Protein AF-C4VC94-F1 (afdb_monomer)

Radius of gyration: 19.02 Å; Cα contacts (8 Å, |Δi|>4): 34; chains: 1; bounding box: 41×20×53 Å

Mean predicted aligned error: 7.29 Å

Structure (mmCIF, N/CA/C/O backbone):
data_AF-C4VC94-F1
#
_entry.id   AF-C4VC94-F1
#
loop_
_atom_site.group_PDB
_atom_site.id
_atom_site.type_symbol
_atom_site.label_atom_id
_atom_site.label_alt_id
_atom_site.label_comp_id
_atom_site.label_asym_id
_atom_site.label_entity_id
_atom_site.label_seq_id
_atom_site.pdbx_PDB_ins_code
_atom_site.Cartn_x
_atom_site.Cartn_y
_atom_site.Cartn_z
_atom_site.occupancy
_atom_site.B_iso_or_equiv
_atom_site.auth_seq_id
_atom_site.auth_comp_id
_atom_site.auth_asym_id
_atom_site.auth_atom_id
_atom_site.pdbx_PDB_model_num
ATOM 1 N N . MET A 1 1 ? -2.262 -7.648 -24.076 1.00 49.19 1 MET A N 1
ATOM 2 C CA . MET A 1 1 ? -1.770 -7.117 -22.791 1.00 49.19 1 MET A CA 1
ATOM 3 C C . MET A 1 1 ? -0.261 -7.152 -22.903 1.00 49.19 1 MET A C 1
ATOM 5 O O . MET A 1 1 ? 0.256 -8.223 -23.182 1.00 49.19 1 MET A O 1
ATOM 9 N N . ASN A 1 2 ? 0.404 -5.997 -22.887 1.00 55.69 2 ASN A N 1
ATOM 10 C CA . ASN A 1 2 ? 1.853 -5.937 -23.084 1.00 55.69 2 ASN A CA 1
ATOM 11 C C . ASN A 1 2 ? 2.532 -6.482 -21.830 1.00 55.69 2 ASN A C 1
ATOM 13 O O . ASN A 1 2 ? 2.283 -5.973 -20.738 1.00 55.69 2 ASN A O 1
ATOM 17 N N . ASP A 1 3 ? 3.326 -7.532 -21.992 1.00 66.50 3 ASP A N 1
ATOM 18 C CA . ASP A 1 3 ? 4.008 -8.178 -20.880 1.00 66.50 3 ASP A CA 1
ATOM 19 C C . ASP A 1 3 ? 5.292 -7.411 -20.544 1.00 66.50 3 ASP A C 1
ATOM 21 O O . ASP A 1 3 ? 6.049 -7.054 -21.451 1.00 66.50 3 ASP A O 1
ATOM 25 N N . ILE A 1 4 ? 5.560 -7.159 -19.261 1.00 69.19 4 ILE A N 1
ATOM 26 C CA . ILE A 1 4 ? 6.773 -6.441 -18.824 1.00 69.19 4 ILE A CA 1
ATOM 27 C C . ILE A 1 4 ? 8.029 -7.206 -19.272 1.00 69.19 4 ILE A C 1
ATOM 29 O O . ILE A 1 4 ? 9.053 -6.590 -19.579 1.00 69.19 4 ILE A O 1
ATOM 33 N N . GLU A 1 5 ? 7.936 -8.536 -19.394 1.00 69.12 5 GLU A N 1
ATOM 34 C CA . GLU A 1 5 ? 9.011 -9.387 -19.919 1.00 69.12 5 GLU A CA 1
ATOM 35 C C . GLU A 1 5 ? 9.439 -9.000 -21.339 1.00 69.12 5 GLU A C 1
ATOM 37 O O . GLU A 1 5 ? 10.630 -9.064 -21.659 1.00 69.12 5 GLU A O 1
ATOM 42 N N . THR A 1 6 ? 8.492 -8.534 -22.161 1.00 71.44 6 THR A N 1
ATOM 43 C CA . THR A 1 6 ? 8.729 -8.161 -23.565 1.00 71.44 6 THR A CA 1
ATOM 44 C C . THR A 1 6 ? 9.391 -6.795 -23.725 1.00 71.44 6 THR A C 1
ATOM 46 O O . THR A 1 6 ? 9.851 -6.457 -24.815 1.00 71.44 6 THR A O 1
ATOM 49 N N . PHE A 1 7 ? 9.492 -6.009 -22.650 1.00 73.50 7 PHE A N 1
ATOM 50 C CA . PHE A 1 7 ? 10.122 -4.696 -22.705 1.00 73.50 7 PHE A CA 1
ATOM 51 C C . PHE A 1 7 ? 11.646 -4.804 -22.709 1.00 73.50 7 PHE A C 1
ATOM 53 O O . PHE A 1 7 ? 12.244 -5.597 -21.976 1.00 73.50 7 PHE A O 1
ATOM 60 N N . CYS A 1 8 ? 12.297 -3.944 -23.495 1.00 76.88 8 CYS A N 1
ATOM 61 C CA . CYS A 1 8 ? 13.753 -3.807 -23.525 1.00 76.88 8 CYS A CA 1
ATOM 62 C C . CYS A 1 8 ? 14.256 -3.021 -22.293 1.00 76.88 8 CYS A C 1
ATOM 64 O O . CYS A 1 8 ? 14.789 -1.919 -22.395 1.00 76.88 8 CYS A O 1
ATOM 66 N N . LEU A 1 9 ? 14.017 -3.572 -21.100 1.00 78.62 9 LEU A N 1
ATOM 67 C CA . LEU A 1 9 ? 14.456 -3.048 -19.806 1.00 78.62 9 LEU A CA 1
ATOM 68 C C . LEU A 1 9 ? 15.587 -3.910 -19.241 1.00 78.62 9 LEU A C 1
ATOM 70 O O . LEU A 1 9 ? 15.729 -5.076 -19.602 1.00 78.62 9 LEU A O 1
ATOM 74 N N . SER A 1 10 ? 16.373 -3.348 -18.319 1.00 83.38 10 SER A N 1
ATOM 75 C CA . SER A 1 10 ? 17.373 -4.142 -17.598 1.00 83.38 10 SER A CA 1
ATOM 76 C C . SER A 1 10 ? 16.698 -5.219 -16.740 1.00 83.38 10 SER A C 1
ATOM 78 O O . SER A 1 10 ? 15.624 -4.976 -16.187 1.00 83.38 10 SER A O 1
ATOM 80 N N . GLU A 1 11 ? 17.343 -6.376 -16.573 1.00 85.12 11 GLU A N 1
ATOM 81 C CA . GLU A 1 11 ? 16.818 -7.474 -15.743 1.00 85.12 11 GLU A CA 1
ATOM 82 C C . GLU A 1 11 ? 16.513 -7.029 -14.307 1.00 85.12 11 GLU A C 1
ATOM 84 O O . GLU A 1 11 ? 15.472 -7.372 -13.752 1.00 85.12 11 GLU A O 1
ATOM 89 N N . ASN A 1 12 ? 17.354 -6.164 -13.733 1.00 85.94 12 ASN A N 1
ATOM 90 C CA . ASN A 1 12 ? 17.112 -5.597 -12.406 1.00 85.94 12 ASN A CA 1
ATOM 91 C C . ASN A 1 12 ? 15.836 -4.742 -12.368 1.00 85.94 12 ASN A C 1
ATOM 93 O O . ASN A 1 12 ? 15.076 -4.815 -11.407 1.00 85.94 12 ASN A O 1
ATOM 97 N N . THR A 1 13 ? 15.576 -3.954 -13.417 1.00 83.81 13 THR A N 1
ATOM 98 C CA . THR A 1 13 ? 14.347 -3.155 -13.529 1.00 83.81 13 THR A CA 1
ATOM 99 C C . THR A 1 13 ? 13.119 -4.049 -13.644 1.00 83.81 13 THR A C 1
ATOM 101 O O . THR A 1 13 ? 12.129 -3.798 -12.964 1.00 83.81 13 THR A O 1
ATOM 104 N N . LYS A 1 14 ? 13.177 -5.099 -14.473 1.00 85.19 14 LYS A N 1
ATOM 105 C CA . LYS A 1 14 ? 12.072 -6.058 -14.609 1.00 85.19 14 LYS A CA 1
ATOM 106 C C . LYS A 1 14 ? 11.783 -6.742 -13.277 1.00 85.19 14 LYS A C 1
ATOM 108 O O . LYS A 1 14 ? 10.642 -6.723 -12.827 1.00 85.19 14 LYS A O 1
ATOM 113 N N . LYS A 1 15 ? 12.820 -7.265 -12.616 1.00 87.69 15 LYS A N 1
ATOM 114 C CA . LYS A 1 15 ? 12.710 -7.915 -11.306 1.00 87.69 15 LYS A CA 1
ATOM 115 C C . LYS A 1 15 ? 12.072 -6.997 -10.263 1.00 87.69 15 LYS A C 1
ATOM 117 O O . LYS A 1 15 ? 11.124 -7.404 -9.603 1.00 87.69 15 LYS A O 1
ATOM 122 N N . PHE A 1 16 ? 12.527 -5.748 -10.178 1.00 86.81 16 PHE A N 1
ATOM 123 C CA . PHE A 1 16 ? 11.943 -4.758 -9.276 1.00 86.81 16 PHE A CA 1
ATOM 124 C C . PHE A 1 16 ? 10.456 -4.504 -9.562 1.00 86.81 16 PHE A C 1
ATOM 126 O O . PHE A 1 16 ? 9.648 -4.481 -8.638 1.00 86.81 16 PHE A O 1
ATOM 133 N N . LEU A 1 17 ? 10.071 -4.338 -10.834 1.00 84.19 17 LEU A N 1
ATOM 134 C CA . LEU A 1 17 ? 8.667 -4.141 -11.213 1.00 84.19 17 LEU A CA 1
ATOM 135 C C . LEU A 1 17 ? 7.795 -5.344 -10.833 1.00 84.19 17 LEU A C 1
ATOM 137 O O . LEU A 1 17 ? 6.676 -5.154 -10.359 1.00 84.19 17 LEU A O 1
ATOM 141 N N . PHE A 1 18 ? 8.302 -6.565 -11.013 1.00 84.69 18 PHE A N 1
ATOM 142 C CA . PHE A 1 18 ? 7.609 -7.779 -10.590 1.00 84.69 18 PHE A CA 1
ATOM 143 C C . PHE A 1 18 ? 7.419 -7.827 -9.073 1.00 84.69 18 PHE A C 1
ATOM 145 O O . PHE A 1 18 ? 6.283 -7.946 -8.616 1.00 84.69 18 PHE A O 1
ATOM 152 N N . GLU A 1 19 ? 8.492 -7.656 -8.298 1.00 87.00 19 GLU A N 1
ATOM 153 C CA . GLU A 1 19 ? 8.442 -7.641 -6.827 1.00 87.00 19 GLU A CA 1
ATOM 154 C C . GLU A 1 19 ? 7.482 -6.560 -6.303 1.00 87.00 19 GLU A C 1
ATOM 156 O O . GLU A 1 19 ? 6.700 -6.796 -5.380 1.00 87.00 19 GLU A O 1
ATOM 161 N N . LEU A 1 20 ? 7.469 -5.389 -6.945 1.00 84.75 20 LEU A N 1
ATOM 162 C CA . LEU A 1 20 ? 6.552 -4.298 -6.631 1.00 84.75 20 LEU A CA 1
ATOM 163 C C . LEU A 1 20 ? 5.083 -4.680 -6.868 1.00 84.75 20 LEU A C 1
ATOM 165 O O . LEU A 1 20 ? 4.227 -4.404 -6.026 1.00 84.75 20 LEU A O 1
ATOM 169 N N . VAL A 1 21 ? 4.768 -5.319 -7.998 1.00 83.81 21 VAL A N 1
ATOM 170 C CA . VAL A 1 21 ? 3.404 -5.783 -8.299 1.00 83.81 21 VAL A CA 1
ATOM 171 C C . VAL A 1 21 ? 2.963 -6.871 -7.320 1.00 83.81 21 VAL A C 1
ATOM 173 O O . VAL A 1 21 ? 1.818 -6.846 -6.859 1.00 83.81 21 VAL A O 1
ATOM 176 N N . GLU A 1 22 ? 3.850 -7.802 -6.966 1.00 86.94 22 GLU A N 1
ATOM 177 C CA . GLU A 1 22 ? 3.552 -8.840 -5.975 1.00 86.94 22 GLU A CA 1
ATOM 178 C C . GLU A 1 22 ? 3.263 -8.246 -4.599 1.00 86.94 22 GLU A C 1
ATOM 180 O O . GLU A 1 22 ? 2.243 -8.580 -3.992 1.00 86.94 22 GLU A O 1
ATOM 185 N N . PHE A 1 23 ? 4.080 -7.291 -4.156 1.00 86.62 23 PHE A N 1
ATOM 186 C CA . PHE A 1 23 ? 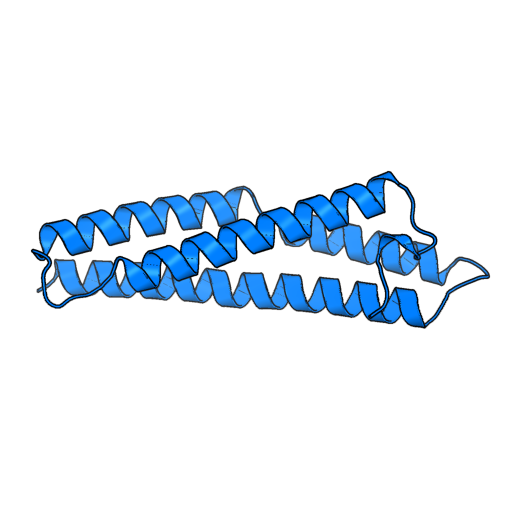3.841 -6.560 -2.917 1.00 86.62 23 PHE A CA 1
ATOM 187 C C . PHE A 1 23 ? 2.474 -5.857 -2.925 1.00 86.62 23 PHE A C 1
ATOM 189 O O . PHE A 1 23 ? 1.678 -6.005 -1.995 1.00 86.62 23 PHE A O 1
ATOM 196 N N . LEU A 1 24 ? 2.145 -5.129 -3.998 1.00 84.81 24 LEU A N 1
ATOM 197 C CA . LEU A 1 24 ? 0.852 -4.445 -4.121 1.00 84.81 24 LEU A CA 1
ATOM 198 C C . LEU A 1 24 ? -0.329 -5.430 -4.102 1.00 84.81 24 LEU A C 1
ATOM 200 O O . LEU A 1 24 ? -1.372 -5.133 -3.507 1.00 84.81 24 LEU A O 1
ATOM 204 N N . ARG A 1 25 ? -0.170 -6.614 -4.708 1.00 87.06 25 ARG A N 1
ATOM 205 C CA . ARG A 1 25 ? -1.160 -7.701 -4.662 1.00 87.06 25 ARG A CA 1
ATOM 206 C C . ARG A 1 25 ? -1.384 -8.184 -3.229 1.00 87.06 25 ARG A C 1
ATOM 208 O O . ARG A 1 25 ? -2.538 -8.314 -2.821 1.00 87.06 25 ARG A O 1
ATOM 215 N N . GLU A 1 26 ? -0.320 -8.422 -2.468 1.00 88.44 26 GLU A N 1
ATOM 216 C CA . GLU A 1 26 ? -0.412 -8.859 -1.068 1.00 88.44 26 GLU A CA 1
ATOM 217 C C . GLU A 1 26 ? -1.118 -7.818 -0.192 1.00 88.44 26 GLU A C 1
ATOM 219 O O . GLU A 1 26 ? -2.034 -8.153 0.565 1.00 88.44 26 GLU A O 1
ATOM 224 N N . VAL A 1 27 ? -0.783 -6.533 -0.354 1.00 84.62 27 VAL A N 1
ATOM 225 C CA . VAL A 1 27 ? -1.461 -5.449 0.374 1.00 84.62 27 VAL A CA 1
ATOM 226 C C . VAL A 1 27 ? -2.947 -5.379 0.005 1.00 84.62 27 VAL A C 1
ATOM 228 O O . VAL A 1 27 ? -3.804 -5.223 0.880 1.00 84.62 27 VAL A O 1
ATOM 231 N N . ALA A 1 28 ? -3.295 -5.530 -1.276 1.00 84.12 28 ALA A N 1
ATOM 232 C CA . ALA A 1 28 ? -4.691 -5.551 -1.707 1.00 84.12 28 ALA A CA 1
ATOM 233 C C . ALA A 1 28 ? -5.463 -6.739 -1.103 1.00 84.12 28 ALA A C 1
ATOM 235 O O . ALA A 1 28 ? -6.586 -6.564 -0.617 1.00 84.12 28 ALA A O 1
ATOM 236 N N . GLN A 1 29 ? -4.859 -7.930 -1.074 1.00 87.25 29 GLN A N 1
ATOM 237 C CA . GLN A 1 29 ? -5.440 -9.121 -0.446 1.00 87.25 29 GLN A CA 1
ATOM 238 C C . GLN A 1 29 ? -5.636 -8.940 1.062 1.00 87.25 29 GLN A C 1
ATOM 240 O O . GLN A 1 29 ? -6.691 -9.313 1.585 1.00 87.25 29 GLN A O 1
ATOM 245 N N . PHE A 1 30 ? -4.683 -8.314 1.757 1.00 84.88 30 PHE A N 1
ATOM 246 C CA . PHE A 1 30 ? -4.828 -7.947 3.166 1.00 84.88 30 PHE A CA 1
ATOM 247 C C . PHE A 1 30 ? -6.055 -7.047 3.397 1.00 84.88 30 PHE A C 1
ATOM 249 O O . PHE A 1 30 ? -6.888 -7.339 4.259 1.00 84.88 30 PHE A O 1
ATOM 256 N N . ILE A 1 31 ? -6.239 -6.004 2.578 1.00 80.94 31 ILE A N 1
ATOM 257 C CA . ILE A 1 31 ? -7.393 -5.089 2.677 1.00 80.94 31 ILE A CA 1
ATOM 258 C C . ILE A 1 31 ? -8.723 -5.824 2.443 1.00 80.94 31 ILE A C 1
ATOM 260 O O . ILE A 1 31 ? -9.707 -5.576 3.145 1.00 80.94 31 ILE A O 1
ATOM 264 N N . VAL A 1 32 ? -8.783 -6.718 1.451 1.00 83.25 32 VAL A N 1
ATOM 265 C CA . VAL A 1 32 ? -9.988 -7.515 1.161 1.00 83.25 32 VAL A CA 1
ATOM 266 C C . VAL A 1 32 ? -10.300 -8.468 2.314 1.00 83.25 32 VAL A C 1
ATOM 268 O O . VAL A 1 32 ? -11.445 -8.530 2.769 1.00 83.25 32 VAL A O 1
ATOM 271 N N . SER A 1 33 ? -9.280 -9.152 2.831 1.00 81.00 33 SER A N 1
ATOM 272 C CA . SER A 1 33 ? -9.413 -10.073 3.963 1.00 81.00 33 SER A CA 1
ATOM 273 C C . SER A 1 33 ? -9.933 -9.340 5.198 1.00 81.00 33 SER A C 1
ATOM 275 O O . SER A 1 33 ? -10.875 -9.806 5.841 1.00 81.00 33 SER A O 1
ATOM 277 N N . PHE A 1 34 ? -9.433 -8.130 5.461 1.00 74.06 34 PHE A N 1
ATOM 278 C CA . PHE A 1 34 ? -9.968 -7.272 6.513 1.00 74.06 34 PHE A CA 1
ATOM 279 C C . PHE A 1 34 ? -11.468 -6.989 6.339 1.00 74.06 34 PHE A C 1
ATOM 281 O O . PHE A 1 34 ? -12.238 -7.190 7.280 1.00 74.06 34 PHE A O 1
ATOM 288 N N . LYS A 1 35 ? -11.905 -6.565 5.144 1.00 72.69 35 LYS A N 1
ATOM 289 C CA . LYS A 1 35 ? -13.328 -6.281 4.887 1.00 72.69 35 LYS A CA 1
ATOM 290 C C . LYS A 1 35 ? -14.223 -7.483 5.190 1.00 72.69 35 LYS A C 1
ATOM 292 O O . LYS A 1 35 ? -15.309 -7.294 5.727 1.00 72.69 35 LYS A O 1
ATOM 297 N N . SER A 1 36 ? -13.772 -8.700 4.875 1.00 72.75 36 SER A N 1
ATOM 298 C CA . SER A 1 36 ? -14.522 -9.925 5.190 1.00 72.75 36 SER A CA 1
ATOM 299 C C . SER A 1 36 ? -14.534 -10.265 6.684 1.00 72.75 36 SER A C 1
ATOM 301 O O . SER A 1 36 ? -15.547 -10.742 7.195 1.00 72.75 36 SER A O 1
ATOM 303 N N . HIS A 1 37 ? -13.439 -9.980 7.397 1.00 69.81 37 HIS A N 1
ATOM 304 C CA . HIS A 1 37 ? -13.325 -10.222 8.834 1.00 69.81 37 HIS A CA 1
ATOM 305 C C . HIS A 1 37 ? -14.184 -9.244 9.647 1.00 69.81 37 HIS A C 1
ATOM 307 O O . HIS A 1 37 ? -14.695 -9.577 10.715 1.00 69.81 37 HIS A O 1
ATOM 313 N N . PHE A 1 38 ? -14.390 -8.033 9.131 1.00 67.06 38 PHE A N 1
ATOM 314 C CA . PHE A 1 38 ? -15.188 -7.003 9.778 1.00 67.06 38 PHE A CA 1
ATOM 315 C C . PHE A 1 38 ? -16.677 -7.147 9.434 1.00 67.06 38 PHE A C 1
ATOM 317 O O . PHE A 1 38 ? -17.258 -6.318 8.738 1.00 67.06 38 PHE A O 1
ATOM 324 N N . ASN A 1 39 ? -17.318 -8.208 9.934 1.00 63.56 39 ASN A N 1
ATOM 325 C CA . ASN A 1 39 ? -18.774 -8.343 9.885 1.00 63.56 39 ASN A CA 1
ATOM 326 C C . ASN A 1 39 ? -19.375 -7.876 11.229 1.00 63.56 39 ASN A C 1
ATOM 328 O O . ASN A 1 39 ? -19.403 -8.643 12.196 1.00 63.56 39 ASN A O 1
ATOM 332 N N . PRO A 1 40 ? -19.851 -6.619 11.341 1.00 56.22 40 PRO A N 1
ATOM 333 C CA . PRO A 1 40 ? -20.190 -5.986 12.622 1.00 56.22 40 PRO A CA 1
ATOM 334 C C . PRO A 1 40 ? -21.351 -6.647 13.379 1.00 56.22 40 PRO A C 1
ATOM 336 O O . PRO A 1 40 ? -21.608 -6.302 14.527 1.00 56.22 40 PRO A O 1
ATOM 339 N N . ARG A 1 41 ? -22.043 -7.623 12.780 1.00 56.50 41 ARG A N 1
ATOM 340 C CA . ARG A 1 41 ? -23.217 -8.272 13.378 1.00 56.50 41 ARG A CA 1
ATOM 341 C C . ARG A 1 41 ? -22.904 -9.202 14.563 1.00 56.50 41 ARG A C 1
ATOM 343 O O . ARG A 1 41 ? -23.850 -9.650 15.201 1.00 56.50 41 ARG A O 1
ATOM 350 N N . LYS A 1 42 ? -21.632 -9.525 14.858 1.00 58.31 42 LYS A N 1
ATOM 351 C CA . LYS A 1 42 ? -21.273 -10.532 15.889 1.00 58.31 42 LYS A CA 1
ATOM 352 C C . LYS A 1 42 ? -20.133 -10.167 16.850 1.00 58.31 42 LYS A C 1
ATOM 354 O O . LYS A 1 42 ? -19.773 -10.996 17.683 1.00 58.31 42 LYS A O 1
ATOM 359 N N . HIS A 1 43 ? -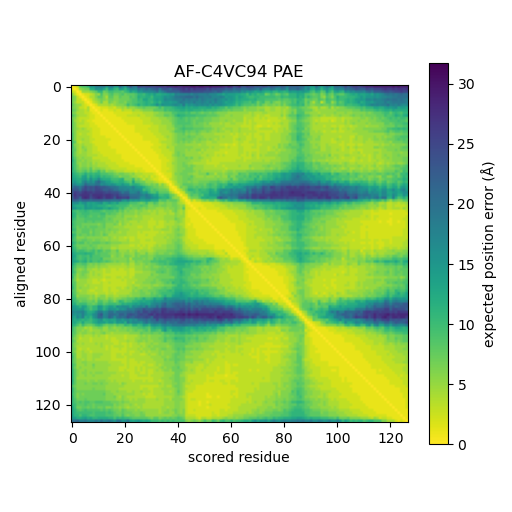19.549 -8.971 16.774 1.00 64.56 43 HIS A N 1
ATOM 360 C CA . HIS A 1 43 ? -18.351 -8.654 17.561 1.00 64.56 43 HIS A CA 1
ATOM 361 C C . HIS A 1 43 ? -18.623 -7.683 18.715 1.00 64.56 43 HIS A C 1
ATOM 363 O O . HIS A 1 43 ? -19.189 -6.610 18.533 1.00 64.56 43 HIS A O 1
ATOM 369 N N . ASN A 1 44 ? -18.143 -8.057 19.905 1.00 77.12 44 ASN A N 1
ATOM 370 C CA . ASN A 1 44 ? -17.963 -7.172 21.056 1.00 77.12 44 ASN A CA 1
ATOM 371 C C . ASN A 1 44 ? -17.135 -5.934 20.640 1.00 77.12 44 ASN A C 1
ATOM 373 O O . ASN A 1 44 ? -16.105 -6.065 19.980 1.00 77.12 44 ASN A O 1
ATOM 377 N N . LYS A 1 45 ? -17.558 -4.743 21.076 1.00 81.19 45 LYS A N 1
ATOM 378 C CA . LYS A 1 45 ? -16.906 -3.445 20.830 1.00 81.19 45 LYS A CA 1
ATOM 379 C C . LYS A 1 45 ? -15.388 -3.437 21.078 1.00 81.19 45 LYS A C 1
ATOM 381 O O . LYS A 1 45 ? -14.645 -2.902 20.261 1.00 81.19 45 LYS A O 1
ATOM 386 N N . CYS A 1 46 ? -14.909 -4.042 22.162 1.00 82.56 46 CYS A N 1
ATOM 387 C CA . CYS A 1 46 ? -13.482 -4.154 22.468 1.00 82.56 46 CYS A CA 1
ATOM 388 C C . CYS A 1 46 ? -12.733 -4.985 21.416 1.00 82.56 46 CYS A C 1
ATOM 390 O O . CYS A 1 46 ? -11.642 -4.597 21.006 1.00 82.56 46 CYS A O 1
ATOM 392 N N . ASN A 1 47 ? -13.336 -6.069 20.912 1.00 83.50 47 ASN A N 1
ATOM 393 C CA . ASN A 1 47 ? -12.745 -6.882 19.841 1.00 83.50 47 ASN A CA 1
ATOM 394 C C . ASN A 1 47 ? -12.653 -6.078 18.541 1.00 83.50 47 ASN A C 1
ATOM 396 O O . ASN A 1 47 ? -11.636 -6.111 17.856 1.00 83.50 47 ASN A O 1
ATOM 400 N N . VAL A 1 48 ? -13.693 -5.298 18.239 1.00 84.12 48 VAL A N 1
ATOM 401 C CA . VAL A 1 48 ? -13.719 -4.398 17.081 1.00 84.12 48 VAL A CA 1
ATOM 402 C C . VAL A 1 48 ? -12.591 -3.361 17.171 1.00 84.12 48 VAL A C 1
ATOM 404 O O . VAL A 1 48 ? -11.843 -3.185 16.212 1.00 84.12 48 VAL A O 1
ATOM 407 N N . ILE A 1 49 ? -12.418 -2.708 18.325 1.00 88.00 49 ILE A N 1
ATOM 408 C CA . ILE A 1 49 ? -11.354 -1.713 18.544 1.00 88.00 49 ILE A CA 1
ATOM 409 C C . ILE A 1 49 ? -9.959 -2.351 18.480 1.00 88.00 49 ILE A C 1
ATOM 411 O O . ILE A 1 49 ? -9.049 -1.758 17.895 1.00 88.00 49 ILE A O 1
ATOM 415 N N . SER A 1 50 ? -9.784 -3.543 19.059 1.00 87.19 50 SER A N 1
ATOM 416 C CA . SER A 1 50 ? -8.519 -4.287 19.011 1.00 87.19 50 SER A CA 1
ATOM 417 C C . SER A 1 50 ? -8.131 -4.613 17.567 1.00 87.19 50 SER A C 1
ATOM 419 O O . SER A 1 50 ? -7.042 -4.253 17.123 1.00 87.19 50 SER A O 1
ATOM 421 N N . ASN A 1 51 ? -9.072 -5.160 16.790 1.00 86.44 51 ASN A N 1
ATOM 422 C CA . ASN A 1 51 ? -8.858 -5.467 15.377 1.00 86.44 51 ASN A CA 1
ATOM 423 C C . ASN A 1 51 ? -8.490 -4.211 14.575 1.00 86.44 51 ASN A C 1
ATOM 425 O O . ASN A 1 51 ? -7.503 -4.225 13.847 1.00 86.44 51 ASN A O 1
ATOM 429 N N . LEU A 1 52 ? -9.226 -3.104 14.746 1.00 89.06 52 LEU A N 1
ATOM 430 C CA . LEU A 1 52 ? -8.902 -1.831 14.085 1.00 89.06 52 LEU A CA 1
ATOM 431 C C . LEU A 1 52 ? -7.510 -1.309 14.462 1.00 89.06 52 LEU A C 1
ATOM 433 O O . LEU A 1 52 ? -6.836 -0.729 13.617 1.00 89.06 52 LEU A O 1
ATOM 437 N N . THR A 1 53 ? -7.075 -1.519 15.707 1.00 91.19 53 THR A N 1
ATOM 438 C CA . THR A 1 53 ? -5.735 -1.125 16.163 1.00 91.19 53 THR A CA 1
ATOM 439 C C . THR A 1 53 ? -4.657 -1.943 15.464 1.00 91.19 53 THR A C 1
ATOM 441 O O . THR A 1 53 ? -3.705 -1.359 14.959 1.00 91.19 53 THR A O 1
ATOM 444 N N . LEU A 1 54 ? -4.826 -3.266 15.379 1.00 90.00 54 LEU A N 1
ATOM 445 C CA . LEU A 1 54 ? -3.895 -4.134 14.659 1.00 90.00 54 LEU A CA 1
ATOM 446 C C . LEU A 1 54 ? -3.751 -3.696 13.197 1.00 90.00 54 LEU A C 1
ATOM 448 O O . LEU A 1 54 ? -2.640 -3.548 12.703 1.00 90.00 54 LEU A O 1
ATOM 452 N N . ILE A 1 55 ? -4.871 -3.421 12.528 1.00 88.19 55 ILE A N 1
ATOM 453 C CA . ILE A 1 55 ? -4.869 -3.028 11.115 1.00 88.19 55 ILE A CA 1
ATOM 454 C C . ILE A 1 55 ? -4.201 -1.678 10.908 1.00 88.19 55 ILE A C 1
ATOM 456 O O . ILE A 1 55 ? -3.431 -1.525 9.968 1.00 88.19 55 ILE A O 1
ATOM 460 N N . GLU A 1 56 ? -4.487 -0.699 11.765 1.00 91.44 56 GLU A N 1
ATOM 461 C CA . GLU A 1 56 ? -3.811 0.595 11.721 1.00 91.44 56 GLU A CA 1
ATOM 462 C C . GLU A 1 56 ? -2.296 0.434 11.843 1.00 91.44 56 GLU A C 1
ATOM 464 O O . GLU A 1 56 ? -1.566 1.012 11.041 1.00 91.44 56 GLU A O 1
ATOM 469 N N . THR A 1 57 ? -1.825 -0.386 12.786 1.00 91.69 57 THR A N 1
ATOM 470 C CA . THR A 1 57 ? -0.395 -0.677 12.940 1.00 91.69 57 THR A CA 1
ATOM 471 C C . THR A 1 57 ? 0.175 -1.321 11.678 1.00 91.69 57 THR A C 1
ATOM 473 O O . THR A 1 57 ? 1.138 -0.800 11.122 1.00 91.69 57 THR A O 1
ATOM 476 N N . THR A 1 58 ? -0.453 -2.384 11.165 1.00 89.56 58 THR A N 1
ATOM 477 C CA . THR A 1 58 ? 0.002 -3.067 9.943 1.00 89.56 58 THR A CA 1
ATOM 478 C C . THR A 1 58 ? 0.031 -2.125 8.740 1.00 89.56 58 THR A C 1
ATOM 480 O O . THR A 1 58 ? 0.989 -2.126 7.972 1.00 89.56 58 THR A O 1
ATOM 483 N N . MET A 1 59 ? -0.987 -1.281 8.565 1.00 88.88 59 MET A N 1
ATOM 484 C CA . MET A 1 59 ? -1.015 -0.334 7.452 1.00 88.88 59 MET A CA 1
ATOM 485 C C . MET A 1 59 ? 0.032 0.777 7.597 1.00 88.88 59 MET A C 1
ATOM 487 O O . MET A 1 59 ? 0.630 1.177 6.600 1.00 88.88 59 MET A O 1
ATOM 491 N N . ASN A 1 60 ? 0.293 1.261 8.812 1.00 88.25 60 ASN A N 1
ATOM 492 C CA . ASN A 1 60 ? 1.366 2.226 9.049 1.00 88.25 60 ASN A CA 1
ATOM 493 C C . ASN A 1 60 ? 2.746 1.615 8.766 1.00 88.25 60 ASN A C 1
ATOM 495 O O . ASN A 1 60 ? 3.580 2.272 8.151 1.00 88.25 60 ASN A O 1
ATOM 499 N N . GLU A 1 61 ? 2.976 0.353 9.137 1.00 88.94 61 GLU A N 1
ATOM 500 C CA . GLU A 1 61 ? 4.205 -0.364 8.778 1.00 88.94 61 GLU A CA 1
ATOM 501 C C . GLU A 1 61 ? 4.365 -0.518 7.262 1.00 88.94 61 GLU A C 1
ATOM 503 O O . GLU A 1 61 ? 5.462 -0.317 6.741 1.00 88.94 61 GLU A O 1
ATOM 508 N N . ILE A 1 62 ? 3.276 -0.821 6.544 1.00 86.31 62 ILE A N 1
ATOM 509 C CA . ILE A 1 62 ? 3.264 -0.863 5.075 1.00 86.31 62 ILE A CA 1
ATOM 510 C C . ILE A 1 62 ? 3.666 0.499 4.496 1.00 86.31 62 ILE A C 1
ATOM 512 O O . ILE A 1 62 ? 4.519 0.536 3.619 1.00 86.31 62 ILE A O 1
ATOM 516 N N . ILE A 1 63 ? 3.121 1.614 5.002 1.00 83.00 63 ILE A N 1
ATOM 517 C CA . ILE A 1 63 ? 3.503 2.969 4.554 1.00 83.00 63 ILE A CA 1
ATOM 518 C C . ILE A 1 63 ? 4.985 3.251 4.805 1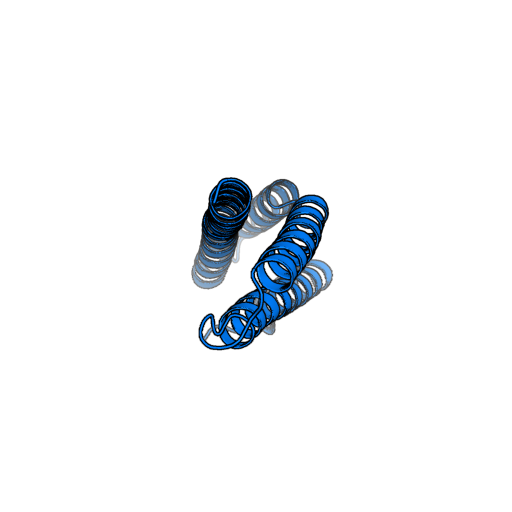.00 83.00 63 ILE A C 1
ATOM 520 O O . ILE A 1 63 ? 5.634 3.837 3.950 1.00 83.00 63 ILE A O 1
ATOM 524 N N . LEU A 1 64 ? 5.521 2.852 5.960 1.00 80.12 64 LEU A N 1
ATOM 525 C CA . LEU A 1 64 ? 6.929 3.086 6.289 1.00 80.12 64 LEU A CA 1
ATOM 526 C C . LEU A 1 64 ? 7.882 2.285 5.397 1.00 80.12 64 LEU A C 1
ATOM 528 O O . LEU A 1 64 ? 8.974 2.759 5.104 1.00 80.12 64 LEU A O 1
ATOM 532 N N . LYS A 1 65 ? 7.486 1.076 4.988 1.00 80.25 65 LYS A N 1
ATOM 533 C CA . LYS A 1 65 ? 8.291 0.213 4.109 1.00 80.25 65 LYS A CA 1
ATOM 534 C C . LYS A 1 65 ? 8.103 0.526 2.626 1.00 80.25 65 LYS A C 1
ATOM 536 O O . LYS A 1 65 ? 8.984 0.226 1.830 1.00 80.25 65 LYS A O 1
ATOM 541 N N . PHE A 1 66 ? 6.963 1.096 2.252 1.00 82.12 66 PHE A N 1
ATOM 542 C CA . PHE A 1 66 ? 6.647 1.470 0.882 1.00 82.12 66 PHE A CA 1
ATOM 543 C C . PHE A 1 66 ? 7.040 2.925 0.621 1.00 82.12 66 PHE A C 1
ATOM 545 O O . PHE A 1 66 ? 6.207 3.831 0.718 1.00 82.12 66 PHE A O 1
ATOM 552 N N . ASP A 1 67 ? 8.307 3.155 0.272 1.00 81.12 67 ASP A N 1
ATOM 553 C CA . ASP A 1 67 ? 8.763 4.478 -0.159 1.00 81.12 67 ASP A CA 1
ATOM 554 C C . ASP A 1 67 ? 8.312 4.753 -1.602 1.00 81.12 67 ASP A C 1
ATOM 556 O O . ASP A 1 67 ? 9.027 4.545 -2.585 1.00 81.12 67 ASP A O 1
ATOM 560 N N . SER A 1 68 ? 7.071 5.221 -1.736 1.00 79.56 68 SER A N 1
ATOM 561 C CA . SER A 1 68 ? 6.488 5.581 -3.029 1.00 79.56 68 SER A CA 1
ATOM 562 C C . SER A 1 68 ? 7.272 6.671 -3.756 1.00 79.56 68 SER A C 1
ATOM 564 O O . SER A 1 68 ? 7.243 6.724 -4.985 1.00 79.56 68 SER A O 1
ATOM 566 N N . LY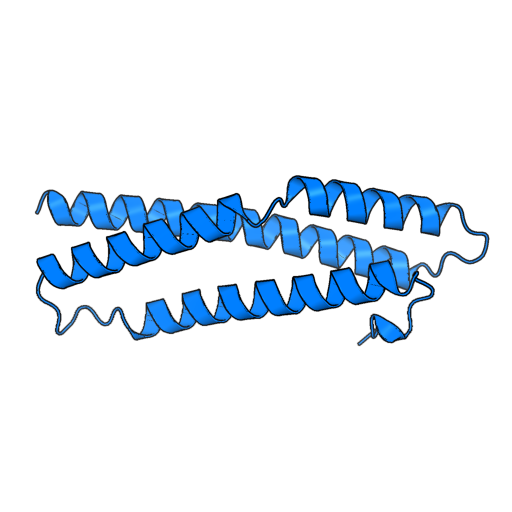S A 1 69 ? 7.994 7.523 -3.020 1.00 84.62 69 LYS A N 1
ATOM 567 C CA . LYS A 1 69 ? 8.798 8.598 -3.593 1.00 84.62 69 LYS A CA 1
ATOM 568 C C . LYS A 1 69 ? 10.072 8.040 -4.214 1.00 84.62 69 LYS A C 1
ATOM 570 O O . LYS A 1 69 ? 10.445 8.470 -5.302 1.00 84.62 69 LYS A O 1
ATOM 575 N N . GLU A 1 70 ? 10.711 7.076 -3.561 1.00 86.19 70 GLU A N 1
ATOM 576 C CA . GLU A 1 70 ? 11.846 6.350 -4.133 1.00 86.19 70 GLU A CA 1
ATOM 577 C C . GLU A 1 70 ? 11.431 5.581 -5.397 1.00 86.19 70 GLU A C 1
ATOM 579 O O . GLU A 1 70 ? 12.094 5.692 -6.431 1.00 86.19 70 GLU A O 1
ATOM 584 N N . ILE A 1 71 ? 10.277 4.903 -5.362 1.00 85.06 71 ILE A N 1
ATOM 585 C CA . ILE A 1 71 ? 9.699 4.214 -6.529 1.00 85.06 71 ILE A CA 1
ATOM 586 C C . ILE A 1 71 ? 9.417 5.202 -7.673 1.00 85.06 71 ILE A C 1
ATOM 588 O O . ILE A 1 71 ? 9.739 4.922 -8.829 1.00 85.06 71 ILE A O 1
ATOM 592 N N . GLU A 1 72 ? 8.839 6.366 -7.370 1.00 87.19 72 GLU A N 1
ATOM 593 C CA . GLU A 1 72 ? 8.574 7.419 -8.353 1.00 87.19 72 GLU A CA 1
ATOM 594 C C . GLU A 1 72 ? 9.865 7.947 -8.988 1.00 87.19 72 GLU A C 1
ATOM 596 O O . GLU A 1 72 ? 9.950 8.056 -10.212 1.00 87.19 72 GLU A O 1
ATOM 601 N N . ILE A 1 73 ? 10.885 8.246 -8.178 1.00 89.31 73 ILE A N 1
ATOM 602 C CA . ILE A 1 73 ? 12.191 8.703 -8.669 1.00 89.31 73 ILE A CA 1
ATOM 603 C C . ILE A 1 73 ? 12.804 7.646 -9.593 1.00 89.31 73 ILE A C 1
ATOM 605 O O . ILE A 1 73 ? 13.236 7.982 -10.697 1.00 89.31 73 ILE A O 1
ATOM 609 N N . PHE A 1 74 ? 12.794 6.378 -9.179 1.00 88.12 74 PHE A N 1
ATOM 610 C CA . PHE A 1 74 ? 13.314 5.271 -9.975 1.00 88.12 74 PHE A CA 1
ATOM 611 C C . PHE A 1 74 ? 12.580 5.127 -11.316 1.00 88.12 74 PHE A C 1
ATOM 613 O O . PHE A 1 74 ? 13.216 5.090 -12.370 1.00 88.12 74 PHE A O 1
ATOM 620 N N . LEU A 1 75 ? 11.243 5.093 -11.308 1.00 85.94 75 LEU A N 1
ATOM 621 C CA . LEU A 1 75 ? 10.446 4.957 -12.530 1.00 85.94 75 LEU A CA 1
ATOM 622 C C . LEU A 1 75 ? 10.659 6.132 -13.485 1.00 85.94 75 LEU A C 1
ATOM 624 O O . LEU A 1 75 ? 10.817 5.919 -14.686 1.00 85.94 75 LEU A O 1
ATOM 628 N N . ASN A 1 76 ? 10.742 7.356 -12.961 1.00 87.19 76 ASN A N 1
ATOM 629 C CA . ASN A 1 76 ? 11.041 8.537 -13.767 1.00 87.19 76 ASN A CA 1
ATOM 630 C C . ASN A 1 76 ? 12.426 8.450 -14.425 1.00 87.19 76 ASN A C 1
ATOM 632 O O . ASN A 1 76 ? 12.561 8.783 -15.602 1.00 87.19 76 ASN A O 1
ATOM 636 N N . GLN A 1 77 ? 13.444 7.952 -13.715 1.00 86.56 7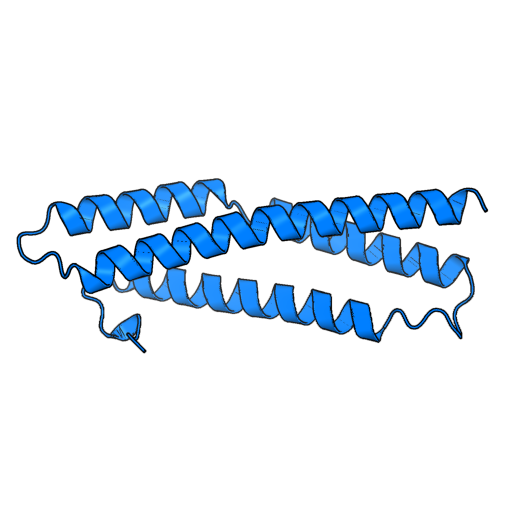7 GLN A N 1
ATOM 637 C CA . GLN A 1 77 ? 14.776 7.720 -14.291 1.00 86.56 77 GLN A CA 1
ATOM 638 C C . GLN A 1 77 ? 14.750 6.655 -15.395 1.00 86.56 77 GLN A C 1
ATOM 640 O O . GLN A 1 77 ? 15.388 6.829 -16.435 1.00 86.56 77 GLN A O 1
ATOM 645 N N . VAL A 1 78 ? 14.003 5.562 -15.196 1.00 84.06 78 VAL A N 1
ATOM 646 C CA . VAL A 1 78 ? 13.835 4.507 -16.210 1.00 84.06 78 VAL A CA 1
ATOM 647 C C . VAL A 1 78 ? 13.146 5.059 -17.461 1.00 84.06 78 VAL A C 1
ATOM 649 O O . VAL A 1 78 ? 13.617 4.800 -18.569 1.00 84.06 78 VAL A O 1
ATOM 652 N N . ILE A 1 79 ? 12.082 5.852 -17.294 1.00 81.56 79 ILE A N 1
ATOM 653 C CA . ILE A 1 79 ? 11.358 6.501 -18.397 1.00 81.56 79 ILE A CA 1
ATOM 654 C C . ILE A 1 79 ? 12.293 7.441 -19.170 1.00 81.56 79 ILE A C 1
ATOM 656 O O . ILE A 1 79 ? 12.459 7.273 -20.375 1.00 81.56 79 ILE A O 1
ATOM 660 N N . GLN A 1 80 ? 12.989 8.353 -18.480 1.00 81.38 80 GLN A N 1
ATOM 661 C CA . GLN A 1 80 ? 13.919 9.302 -19.111 1.00 81.38 80 GLN A CA 1
ATOM 662 C C . GLN A 1 80 ? 15.047 8.603 -19.883 1.00 81.38 80 GLN A C 1
ATOM 664 O O . GLN A 1 80 ? 15.424 9.027 -20.977 1.00 81.38 80 GLN A O 1
ATOM 669 N N . LYS A 1 81 ? 15.595 7.514 -19.330 1.00 78.88 81 LYS A N 1
ATOM 670 C CA . LYS A 1 81 ? 16.646 6.735 -19.994 1.00 78.88 81 LYS A CA 1
ATOM 671 C C . LYS A 1 81 ? 16.129 6.075 -21.272 1.00 78.88 81 LYS A C 1
ATOM 673 O O . LYS A 1 81 ? 16.841 6.081 -22.275 1.00 78.88 81 LYS A O 1
ATOM 678 N N . ASN A 1 82 ? 14.912 5.535 -21.246 1.00 72.31 82 ASN A N 1
ATOM 679 C CA . ASN A 1 82 ? 14.289 4.934 -22.421 1.00 72.31 82 ASN A CA 1
ATOM 680 C C . ASN A 1 82 ? 13.982 5.979 -23.510 1.00 72.31 82 ASN A C 1
ATOM 682 O O . ASN A 1 82 ? 14.249 5.731 -24.681 1.00 72.31 82 ASN A O 1
ATOM 686 N N . ASP A 1 83 ? 13.537 7.179 -23.125 1.00 67.62 83 ASP A N 1
ATOM 687 C CA . ASP A 1 83 ? 13.274 8.287 -24.058 1.00 67.62 83 ASP A CA 1
ATOM 688 C C . ASP A 1 83 ? 14.534 8.728 -24.821 1.00 67.62 83 ASP A C 1
ATOM 690 O O . ASP A 1 83 ? 14.467 9.110 -25.989 1.00 67.62 83 ASP A O 1
ATOM 694 N N . SER A 1 84 ? 15.703 8.649 -24.177 1.00 65.12 84 SER A N 1
ATOM 695 C CA . SER A 1 84 ? 16.993 8.991 -24.793 1.00 65.12 84 SER A CA 1
ATOM 696 C C . SER A 1 84 ? 17.551 7.916 -25.739 1.00 65.12 84 SER A C 1
ATOM 698 O O . SER A 1 84 ? 18.476 8.186 -26.511 1.00 65.12 84 SER A O 1
ATOM 700 N N . ALA A 1 85 ? 17.021 6.690 -25.691 1.00 63.88 85 ALA A N 1
ATOM 701 C CA . ALA A 1 85 ? 17.470 5.603 -26.546 1.00 63.88 85 ALA A CA 1
ATOM 702 C C . ALA A 1 85 ? 16.836 5.734 -27.941 1.00 63.88 85 ALA A C 1
ATOM 704 O O . ALA A 1 85 ? 15.634 5.926 -28.077 1.00 63.88 85 ALA A O 1
ATOM 705 N N . LYS A 1 86 ? 17.630 5.551 -29.007 1.00 56.88 86 LYS A N 1
ATOM 706 C CA . LYS A 1 86 ? 17.195 5.599 -30.426 1.00 56.88 86 LYS A CA 1
ATOM 707 C C . LYS A 1 86 ? 16.094 4.586 -30.820 1.00 56.88 86 LYS A C 1
ATOM 709 O O . LYS A 1 86 ? 15.723 4.526 -31.987 1.00 56.88 86 LYS A O 1
ATOM 714 N N . PHE A 1 87 ? 15.596 3.798 -29.871 1.00 53.56 87 PHE A N 1
ATOM 715 C CA . PHE A 1 87 ? 14.598 2.744 -30.037 1.00 53.56 87 PHE A CA 1
ATOM 716 C C . PHE A 1 87 ? 13.491 2.867 -28.978 1.00 53.56 87 PHE A C 1
ATOM 718 O O . PHE A 1 87 ? 13.086 1.860 -28.399 1.00 53.56 87 PHE A O 1
ATOM 725 N N . SER A 1 88 ? 13.036 4.090 -28.679 1.00 57.41 88 SER A N 1
ATOM 726 C CA . SER A 1 88 ? 11.909 4.292 -27.771 1.00 57.41 88 SER A CA 1
ATOM 727 C C . SER A 1 88 ? 10.651 3.669 -28.377 1.00 57.41 88 SER A C 1
ATOM 729 O O . SER A 1 88 ? 10.024 4.181 -29.305 1.00 57.41 88 SER A O 1
ATOM 731 N N . ASP A 1 89 ? 10.288 2.500 -27.864 1.00 66.25 89 ASP A N 1
ATOM 732 C CA . ASP A 1 89 ? 8.981 1.937 -28.133 1.00 66.25 89 ASP A CA 1
ATOM 733 C C . ASP A 1 89 ? 7.963 2.770 -27.342 1.00 66.25 89 ASP A C 1
ATOM 735 O O . ASP A 1 89 ? 7.874 2.672 -26.114 1.00 66.25 89 ASP A O 1
ATOM 739 N N . LEU A 1 90 ? 7.216 3.627 -28.050 1.00 65.81 90 LEU A N 1
ATOM 740 C CA . LEU A 1 90 ? 6.144 4.473 -27.503 1.00 65.81 90 LEU A CA 1
ATOM 741 C C . LEU A 1 90 ? 5.173 3.675 -26.612 1.00 65.81 90 LEU A C 1
ATOM 743 O O . LEU A 1 90 ? 4.579 4.226 -25.682 1.00 65.81 90 LEU A O 1
ATOM 747 N N . ASN A 1 91 ? 5.035 2.368 -26.858 1.00 75.06 91 ASN A N 1
ATOM 748 C CA . ASN A 1 91 ? 4.212 1.478 -26.049 1.00 75.06 91 ASN A CA 1
ATOM 749 C C . ASN A 1 91 ? 4.811 1.217 -24.655 1.00 75.06 91 ASN A C 1
ATOM 751 O O . ASN A 1 91 ? 4.070 1.170 -23.675 1.00 75.06 91 ASN A O 1
ATOM 755 N N . VAL A 1 92 ? 6.137 1.089 -24.536 1.00 75.44 92 VAL A N 1
ATOM 756 C CA . VAL A 1 92 ? 6.829 0.873 -23.251 1.00 75.44 92 VAL A CA 1
ATOM 757 C C . VAL A 1 92 ? 6.712 2.110 -22.369 1.00 75.44 92 VAL A C 1
ATOM 759 O O . VAL A 1 92 ? 6.403 1.997 -21.185 1.00 75.44 92 VAL A O 1
ATOM 762 N N . GLN A 1 93 ? 6.912 3.296 -22.948 1.00 76.75 93 GLN A N 1
ATOM 763 C CA . GLN A 1 93 ? 6.812 4.561 -22.21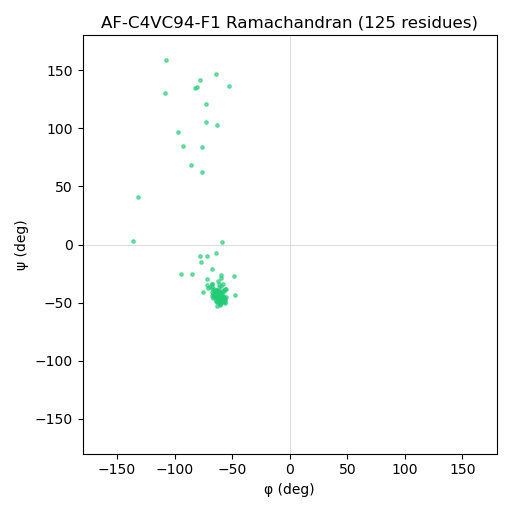9 1.00 76.75 93 GLN A CA 1
ATOM 764 C C . GLN A 1 93 ? 5.414 4.732 -21.616 1.00 76.75 93 GLN A C 1
ATOM 766 O O . GLN A 1 93 ? 5.277 4.971 -20.417 1.00 76.75 93 GLN A O 1
ATOM 771 N N . LYS A 1 94 ? 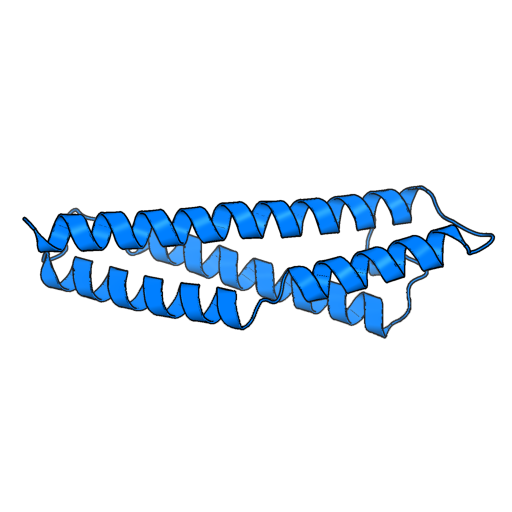4.374 4.516 -22.431 1.00 81.75 94 LYS A N 1
ATOM 772 C CA . LYS A 1 94 ? 2.982 4.600 -21.985 1.00 81.75 94 LYS A CA 1
ATOM 773 C C . LYS A 1 94 ? 2.695 3.643 -20.827 1.00 81.75 94 LYS A C 1
ATOM 775 O O . LYS A 1 94 ? 2.097 4.059 -19.839 1.00 81.75 94 LYS A O 1
ATOM 780 N N . VAL A 1 95 ? 3.158 2.395 -20.914 1.00 82.81 95 VAL A N 1
ATOM 781 C CA . VAL A 1 95 ? 2.940 1.404 -19.850 1.00 82.81 95 VAL A CA 1
ATOM 782 C C . VAL A 1 95 ? 3.682 1.782 -18.566 1.00 82.81 95 VAL A C 1
ATOM 784 O O . VAL A 1 95 ? 3.100 1.702 -17.488 1.00 82.81 95 VAL A O 1
ATOM 787 N N . LEU A 1 96 ? 4.931 2.249 -18.649 1.00 82.81 96 LEU A N 1
ATOM 788 C CA . LEU A 1 96 ? 5.674 2.704 -17.468 1.00 82.81 96 LEU A CA 1
ATOM 789 C C . LEU A 1 96 ? 5.013 3.921 -16.803 1.00 82.81 96 LEU A C 1
ATOM 791 O O . LEU A 1 96 ? 4.920 3.974 -15.576 1.00 82.81 96 LEU A O 1
ATOM 795 N N . SER A 1 97 ? 4.502 4.869 -17.593 1.00 83.88 97 SER A N 1
ATOM 796 C CA . SER A 1 97 ? 3.731 6.004 -17.074 1.00 83.88 97 SER A CA 1
ATOM 797 C C . SER A 1 97 ? 2.413 5.567 -16.425 1.00 83.88 97 SER A C 1
ATOM 799 O O . SER A 1 97 ? 2.050 6.090 -15.372 1.00 83.88 97 SER A O 1
ATOM 801 N N . GLU A 1 98 ? 1.710 4.588 -17.001 1.00 86.50 98 GLU A N 1
ATOM 802 C CA . GLU A 1 98 ? 0.503 4.005 -16.401 1.00 86.50 98 GLU A CA 1
ATOM 803 C C . GLU A 1 98 ? 0.813 3.285 -15.079 1.00 86.50 98 GLU A C 1
ATOM 805 O O . GLU A 1 98 ? 0.080 3.455 -14.104 1.00 86.50 98 GLU A O 1
ATOM 810 N N . ILE A 1 99 ? 1.918 2.534 -15.002 1.00 84.38 99 ILE A N 1
ATOM 811 C CA . ILE A 1 99 ? 2.381 1.893 -13.760 1.0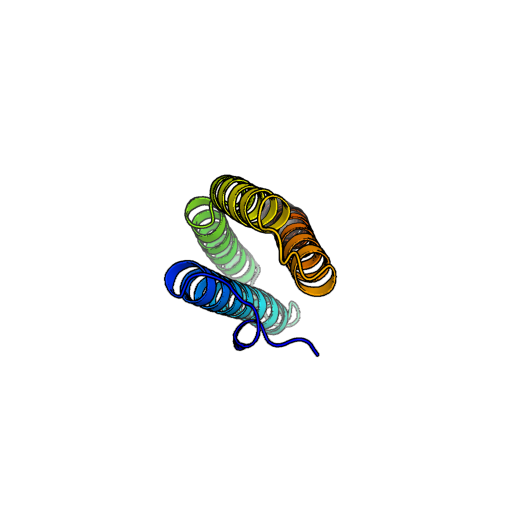0 84.38 99 ILE A CA 1
ATOM 812 C C . ILE A 1 99 ? 2.639 2.950 -12.682 1.00 84.38 99 ILE A C 1
ATOM 814 O O . ILE A 1 99 ? 2.113 2.830 -11.573 1.00 84.38 99 ILE A O 1
ATOM 818 N N . LEU A 1 100 ? 3.386 4.008 -13.013 1.00 86.00 100 LEU A N 1
ATOM 819 C CA . LEU A 1 100 ? 3.667 5.105 -12.087 1.00 86.00 100 LEU A CA 1
ATOM 820 C C . LEU A 1 100 ? 2.374 5.762 -11.581 1.00 86.00 100 LEU A C 1
ATOM 822 O O . LEU A 1 100 ? 2.192 5.930 -10.373 1.00 86.00 100 LEU A O 1
ATOM 826 N N . TYR A 1 101 ? 1.448 6.071 -12.492 1.00 87.56 101 TYR A N 1
ATOM 827 C CA . TYR A 1 101 ? 0.147 6.635 -12.141 1.00 87.56 101 TYR A CA 1
ATOM 828 C C . TYR A 1 101 ? -0.631 5.725 -11.181 1.00 87.56 101 TYR A C 1
ATOM 830 O O . TYR A 1 101 ? -1.171 6.189 -10.174 1.00 87.56 101 TYR A O 1
ATOM 838 N N . ASN A 1 102 ? -0.664 4.421 -11.460 1.00 86.69 102 ASN A N 1
ATOM 839 C CA . ASN A 1 102 ? -1.371 3.445 -10.637 1.00 86.69 102 ASN A CA 1
ATOM 840 C C . ASN A 1 102 ? -0.773 3.337 -9.228 1.00 86.69 102 ASN A C 1
ATOM 842 O O . ASN A 1 102 ? -1.529 3.261 -8.259 1.00 86.69 102 ASN A O 1
ATOM 846 N N . ILE A 1 103 ? 0.556 3.392 -9.092 1.00 85.38 103 ILE A N 1
ATOM 847 C CA . ILE A 1 103 ? 1.250 3.392 -7.794 1.00 85.38 103 ILE A CA 1
ATOM 848 C C . ILE A 1 103 ? 0.885 4.638 -6.981 1.00 85.38 103 ILE A C 1
ATOM 850 O O . ILE A 1 103 ? 0.468 4.527 -5.825 1.00 85.38 103 ILE A O 1
ATOM 854 N N . GLN A 1 104 ? 0.962 5.821 -7.593 1.00 86.44 104 GLN A N 1
ATOM 855 C CA . GLN A 1 104 ? 0.595 7.080 -6.937 1.00 86.44 104 GLN A CA 1
ATOM 856 C C . GLN A 1 104 ? -0.883 7.098 -6.525 1.00 86.44 104 GLN A C 1
ATOM 858 O O . GLN A 1 104 ? -1.251 7.586 -5.450 1.00 86.44 104 GLN A O 1
ATOM 863 N N . TRP A 1 105 ? -1.761 6.569 -7.379 1.00 89.25 105 TRP A N 1
ATOM 864 C CA . TRP A 1 105 ? -3.183 6.456 -7.077 1.00 89.25 105 TRP A CA 1
ATOM 865 C C . TRP A 1 105 ? -3.441 5.482 -5.924 1.00 89.25 105 TRP A C 1
ATOM 867 O O . TRP A 1 105 ? -4.202 5.806 -5.004 1.00 89.25 105 TRP A O 1
ATOM 877 N N . PHE A 1 106 ? -2.781 4.321 -5.935 1.00 86.25 106 PHE A N 1
ATOM 878 C CA . PHE A 1 106 ? -2.852 3.334 -4.863 1.00 86.25 106 PHE A CA 1
ATOM 879 C C . PHE A 1 106 ? -2.437 3.942 -3.523 1.00 86.25 106 PHE A C 1
ATOM 881 O O . PHE A 1 106 ? -3.187 3.842 -2.555 1.00 86.25 106 PHE A O 1
ATOM 888 N N . GLU A 1 107 ? -1.308 4.649 -3.475 1.00 86.19 107 GLU A N 1
ATOM 889 C CA . GLU A 1 107 ? -0.807 5.285 -2.257 1.00 86.19 107 GLU A CA 1
ATOM 890 C C . GLU A 1 107 ? -1.818 6.284 -1.669 1.00 86.19 107 GLU A C 1
ATOM 892 O O . GLU A 1 107 ? -2.141 6.236 -0.477 1.00 86.19 107 GLU A O 1
ATOM 897 N N . LYS A 1 108 ? -2.383 7.163 -2.509 1.00 88.94 108 LYS A N 1
ATOM 898 C CA . LYS A 1 108 ? -3.412 8.129 -2.085 1.00 88.94 108 LYS A CA 1
ATOM 899 C C . LYS A 1 108 ? -4.626 7.423 -1.484 1.00 88.94 108 LYS A C 1
ATOM 901 O O . LYS A 1 108 ? -5.144 7.841 -0.446 1.00 88.94 108 LYS A O 1
ATOM 906 N N . ARG A 1 109 ? -5.086 6.345 -2.124 1.00 88.44 109 ARG A N 1
ATOM 907 C CA . ARG A 1 109 ? -6.230 5.550 -1.651 1.00 88.44 109 ARG A CA 1
ATOM 908 C C . ARG A 1 109 ? -5.897 4.818 -0.355 1.00 88.44 109 ARG A C 1
ATOM 910 O O . ARG A 1 109 ? -6.728 4.804 0.551 1.00 88.44 109 ARG A O 1
ATOM 917 N N . PHE A 1 110 ? -4.691 4.273 -0.241 1.00 87.00 110 PHE A N 1
ATOM 918 C CA . PHE A 1 110 ? -4.213 3.578 0.947 1.00 87.00 110 PHE A CA 1
ATOM 919 C C . PHE A 1 110 ? -4.164 4.509 2.164 1.00 87.00 110 PHE A C 1
ATOM 921 O O . PHE A 1 110 ? -4.777 4.212 3.188 1.00 87.00 110 PHE A O 1
ATOM 928 N N . LYS A 1 111 ? -3.561 5.698 2.026 1.00 88.81 111 LYS A N 1
ATOM 929 C CA . LYS A 1 111 ? -3.541 6.730 3.080 1.00 88.81 111 LYS A CA 1
ATOM 930 C C . LYS A 1 111 ? -4.948 7.133 3.529 1.00 88.81 111 LYS A C 1
ATOM 932 O O . LYS A 1 111 ? -5.202 7.287 4.724 1.00 88.81 111 LYS A O 1
ATOM 937 N N . LEU A 1 112 ? -5.890 7.249 2.590 1.00 90.44 112 LEU A N 1
ATOM 938 C CA . LEU A 1 112 ? -7.288 7.536 2.912 1.00 90.44 112 LEU A CA 1
ATOM 939 C C . LEU A 1 112 ? -7.956 6.391 3.696 1.00 90.44 112 LEU A C 1
ATOM 941 O O . LEU A 1 112 ? -8.738 6.651 4.612 1.00 90.44 112 LEU A O 1
ATOM 945 N N . TYR A 1 113 ? -7.652 5.130 3.374 1.00 87.75 113 TYR A N 1
ATOM 946 C CA . TYR A 1 113 ? -8.139 3.984 4.147 1.00 87.75 113 TYR A CA 1
ATOM 947 C C . TYR A 1 113 ? -7.621 4.004 5.586 1.00 87.75 113 TYR A C 1
ATOM 949 O O . TYR A 1 113 ? -8.428 3.866 6.507 1.00 87.75 113 TYR A O 1
ATOM 957 N N . VAL A 1 114 ? -6.324 4.255 5.782 1.00 89.50 114 VAL A N 1
ATOM 958 C CA . VAL A 1 114 ? -5.718 4.392 7.117 1.00 89.50 114 VAL A CA 1
ATOM 959 C C . VAL A 1 114 ? -6.410 5.492 7.917 1.00 89.50 114 VAL A C 1
ATOM 961 O O . VAL A 1 114 ? -6.867 5.252 9.036 1.00 89.50 114 VAL A O 1
ATOM 964 N N . TYR A 1 115 ? -6.585 6.674 7.319 1.00 92.88 115 TYR A N 1
ATOM 965 C CA . TYR A 1 115 ? -7.295 7.788 7.949 1.00 92.88 115 TYR A CA 1
ATOM 966 C C . TYR A 1 115 ? -8.712 7.399 8.403 1.00 92.88 115 TYR A C 1
ATOM 968 O O . TYR A 1 115 ? -9.119 7.688 9.532 1.00 92.88 115 TYR A O 1
ATOM 976 N N . ASN A 1 116 ? -9.466 6.703 7.549 1.00 90.56 116 ASN A N 1
ATOM 977 C CA . ASN A 1 116 ? -10.829 6.280 7.865 1.00 90.56 116 ASN A CA 1
ATOM 978 C C . ASN A 1 116 ? -10.877 5.229 8.986 1.00 90.56 116 ASN A C 1
ATOM 980 O O . ASN A 1 116 ? -11.774 5.287 9.829 1.00 90.56 116 ASN A O 1
ATOM 984 N N . ILE A 1 117 ? -9.910 4.308 9.035 1.00 89.88 117 ILE A N 1
ATOM 985 C CA . ILE A 1 117 ? -9.783 3.307 10.106 1.00 89.88 117 ILE A CA 1
ATOM 986 C C . ILE A 1 117 ? -9.497 3.987 11.447 1.00 89.88 117 ILE A C 1
ATOM 988 O O . ILE A 1 117 ? -10.207 3.725 12.421 1.00 89.88 117 ILE A O 1
ATOM 992 N N . ILE A 1 118 ? -8.543 4.923 11.481 1.00 93.06 118 ILE A N 1
ATOM 993 C CA . ILE A 1 118 ? -8.224 5.721 12.675 1.00 93.06 118 ILE A CA 1
ATOM 994 C C . ILE A 1 118 ? -9.473 6.464 13.164 1.00 93.06 118 ILE A C 1
ATOM 996 O O . ILE A 1 118 ? -9.812 6.430 14.351 1.00 93.06 118 ILE A O 1
ATOM 1000 N N . ARG A 1 119 ? -10.195 7.118 12.245 1.00 93.88 119 ARG A N 1
ATOM 1001 C CA . ARG A 1 119 ? -11.415 7.869 12.564 1.00 93.88 119 ARG A CA 1
ATOM 1002 C C . ARG A 1 119 ? -12.507 6.965 13.142 1.00 93.88 119 ARG A C 1
ATOM 1004 O O . ARG A 1 119 ? -13.095 7.324 14.163 1.00 93.88 119 ARG A O 1
ATOM 1011 N N . LEU A 1 120 ? -12.756 5.802 12.537 1.00 89.38 120 LEU A N 1
ATOM 1012 C CA . LEU A 1 120 ? -13.732 4.824 13.030 1.00 89.38 120 LEU A CA 1
ATOM 1013 C C . LEU A 1 120 ? -13.346 4.296 14.417 1.00 89.38 120 LEU A C 1
ATOM 1015 O O . LEU A 1 120 ? -14.181 4.277 15.321 1.00 89.38 120 LEU A O 1
ATOM 1019 N N . LYS A 1 121 ? -12.074 3.927 14.612 1.00 90.69 121 LYS A N 1
ATOM 1020 C CA . LYS A 1 121 ? -11.544 3.472 15.905 1.00 90.69 121 LYS A CA 1
ATOM 1021 C C . LYS A 1 121 ? -11.780 4.516 16.996 1.00 90.69 121 LYS A C 1
ATOM 1023 O O . LYS A 1 121 ? -12.284 4.192 18.069 1.00 90.69 121 LYS A O 1
ATOM 1028 N N . ASN A 1 122 ? -11.446 5.775 16.718 1.00 93.19 122 ASN A N 1
ATOM 1029 C CA . ASN A 1 122 ? -11.601 6.874 17.671 1.00 93.19 122 ASN A CA 1
ATOM 1030 C C . ASN A 1 122 ? -13.067 7.190 17.977 1.00 93.19 122 ASN A C 1
ATOM 1032 O O . ASN A 1 122 ? -13.380 7.548 19.108 1.00 93.19 122 ASN A O 1
ATOM 1036 N N . PHE A 1 123 ? -13.967 7.043 17.003 1.00 90.75 123 PHE A N 1
ATOM 1037 C CA . PHE A 1 123 ? -15.406 7.155 17.236 1.00 90.75 123 PHE A CA 1
ATOM 1038 C C . PHE A 1 123 ? -15.908 6.052 18.177 1.00 90.75 123 PHE A C 1
ATOM 1040 O O . PHE A 1 123 ? -16.559 6.345 19.176 1.00 90.75 123 PHE A O 1
ATOM 1047 N N . LEU A 1 124 ? -15.533 4.796 17.920 1.00 88.12 124 LEU A N 1
ATOM 1048 C CA . LEU A 1 124 ? -15.932 3.660 18.753 1.00 88.12 124 LEU A CA 1
ATOM 1049 C C . LEU A 1 124 ? -15.407 3.759 20.190 1.00 88.12 124 LEU A C 1
ATOM 1051 O O . LEU A 1 124 ? -16.082 3.300 21.101 1.00 88.12 124 LEU A O 1
ATOM 1055 N N . LYS A 1 125 ? -14.241 4.374 20.419 1.00 89.31 125 LYS A N 1
ATOM 1056 C CA . LYS A 1 125 ? -13.717 4.631 21.774 1.00 89.31 125 LYS A CA 1
ATOM 1057 C C . LYS A 1 125 ? -14.541 5.645 22.583 1.00 89.31 125 LYS A C 1
ATOM 1059 O O . LYS A 1 125 ? -14.381 5.680 23.796 1.00 89.31 125 LYS A O 1
ATOM 1064 N N . LYS A 1 126 ? -15.341 6.491 21.921 1.00 91.25 126 LYS A N 1
ATOM 1065 C CA . LYS A 1 126 ? -16.153 7.550 22.554 1.00 91.25 126 LYS A CA 1
ATOM 1066 C C . LYS A 1 126 ? -17.590 7.129 22.853 1.00 91.25 126 LYS A C 1
ATOM 1068 O O . LYS A 1 126 ? -18.219 7.743 2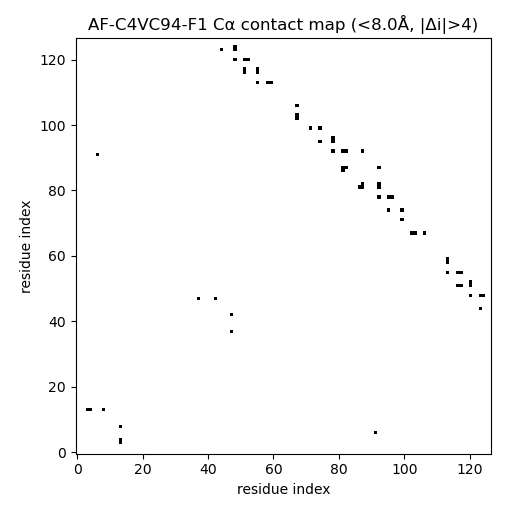3.710 1.00 91.25 126 LYS A O 1
ATOM 1073 N N . LEU A 1 127 ? -18.112 6.155 22.104 1.00 82.62 127 LEU A N 1
ATOM 1074 C CA . LEU A 1 127 ? -19.311 5.403 22.493 1.00 82.62 127 LEU A CA 1
ATOM 1075 C C . LEU A 1 127 ? -19.022 4.593 23.757 1.00 82.62 127 LEU A C 1
ATOM 1077 O O . LEU A 1 127 ? -19.884 3.788 24.160 1.00 82.62 127 LEU A O 1
#

pLDDT: mean 81.44, std 9.76, range [49.19, 93.88]

Foldseek 3Di:
DDDLVPDPADPVVSVVLVVVVVLLVVVVVVVVVLVVVPPVPDDDLVVLLVSLVVVLVVLVVVVVVDPLVVVLVVLVVRLVVLVPDPDNPVVVNVVSVVSNVVSVVSVVVSVVVSVVSVVVSVVSVVD

Nearest PDB structures (foldseek):
  3g6b-assembly1_B  TM=5.927E-01  e=1.408E+00  Thermotoga maritima
  8sbj-assembly1_B  TM=4.138E-01  e=1.038E+00  Homo sapiens
  7pg5-assembly1_B  TM=4.159E-01  e=1.325E+00  Homo sapiens
  6ixg-assembly2_B  TM=4.983E-01  e=9.920E+00  Homo sapiens

Organism: Vairimorpha ceranae (strain BRL01) (NCBI:txid578460)

Secondary structure (DSSP, 8-state):
---GGGS---HHHHHHHHHHHHHHHHHHHHHHHHHHH--TTS--HHHHHHHHHHHHHHHHHHHHH--HHHHHHHHHHHHHHHHTSTT--HHHHHHHHHHHHHHHHHHHHHHHHHHHHHHHHHHHTT-

Sequence (127 aa):
MNDIETFCLSENTKKFLFELVEFLREVAQFIVSFKSHFNPRKHNKCNVISNLTLIETTMNEIILKFDSKEIEIFLNQVIQKNDSAKFSDLNVQKVLSEILYNIQWFEKRFKLYVYNIIRLKNFLKKL

Solvent-accessible surface area (backbone atoms only — not comparable to full-atom values): 7354 Å² total; per-residue (Å²): 132,89,54,73,84,77,47,99,62,56,70,69,57,50,52,49,54,51,54,51,52,51,51,53,50,52,55,51,50,51,55,52,51,48,59,68,71,64,55,79,92,77,61,58,68,68,58,52,44,49,52,46,50,53,50,49,52,55,52,51,52,49,54,72,72,51,55,61,66,61,52,49,54,51,52,51,52,53,48,55,55,44,68,73,38,100,75,57,53,70,66,56,50,53,51,54,52,49,52,52,51,50,52,56,51,48,50,57,52,49,54,50,50,50,52,52,50,53,51,50,41,56,52,61,74,73,109